Protein AF-A0ABD0RW55-F1 (afdb_monomer_lite)

Structure (mmCIF, N/CA/C/O backbone):
data_AF-A0ABD0RW55-F1
#
_entry.id   AF-A0ABD0RW55-F1
#
loop_
_atom_site.group_PDB
_atom_site.id
_atom_site.type_symbol
_atom_site.label_atom_id
_atom_site.label_alt_id
_atom_site.label_comp_id
_atom_site.label_asym_id
_atom_site.label_entity_id
_atom_site.label_seq_id
_atom_site.pdbx_PDB_ins_code
_atom_site.Cartn_x
_atom_site.Cartn_y
_atom_site.Cartn_z
_atom_site.occupancy
_atom_site.B_iso_or_equiv
_atom_site.auth_seq_id
_atom_site.auth_comp_id
_atom_site.auth_asym_id
_atom_site.auth_atom_id
_atom_site.pdbx_PDB_model_num
ATOM 1 N N . VAL A 1 1 ? -2.293 -3.596 2.162 1.00 84.50 1 VAL A N 1
ATOM 2 C CA . VAL A 1 1 ? -1.742 -2.503 2.997 1.00 84.50 1 VAL A CA 1
ATOM 3 C C . VAL A 1 1 ? -2.866 -1.953 3.853 1.00 84.50 1 VAL A C 1
ATOM 5 O O . VAL A 1 1 ? -3.998 -1.938 3.379 1.00 84.50 1 VAL A O 1
ATOM 8 N N . GLU A 1 2 ? -2.584 -1.570 5.097 1.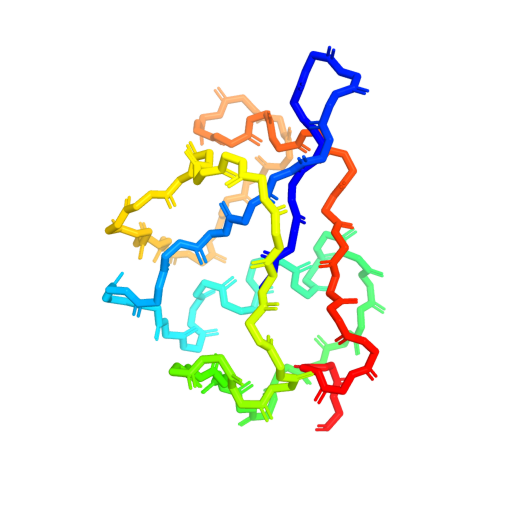00 86.38 2 GLU A N 1
ATOM 9 C CA . GLU A 1 2 ? -3.564 -0.913 5.970 1.00 86.38 2 GLU A CA 1
ATOM 10 C C . GLU A 1 2 ? -3.107 0.503 6.331 1.00 86.38 2 GLU A C 1
ATOM 12 O O . GLU A 1 2 ? -1.909 0.776 6.442 1.00 86.38 2 GLU A O 1
ATOM 17 N N . VAL A 1 3 ? -4.079 1.391 6.518 1.00 84.88 3 VAL A N 1
ATOM 18 C CA . VAL A 1 3 ? -3.902 2.816 6.806 1.00 84.88 3 VAL A CA 1
ATOM 19 C C . VAL A 1 3 ? -4.660 3.171 8.074 1.00 84.88 3 VAL A C 1
ATOM 21 O O . VAL A 1 3 ? -5.828 2.801 8.217 1.00 84.88 3 VAL A O 1
ATOM 24 N N . LEU A 1 4 ? -4.020 3.915 8.977 1.00 83.81 4 LEU A N 1
ATOM 25 C CA . LEU A 1 4 ? -4.682 4.480 10.145 1.00 83.81 4 LEU A CA 1
ATOM 26 C C . LEU A 1 4 ? -5.181 5.889 9.817 1.00 83.81 4 LEU A C 1
ATOM 28 O O . LEU A 1 4 ? -4.397 6.828 9.748 1.00 83.81 4 LEU A O 1
ATOM 32 N N . HIS A 1 5 ? -6.489 6.073 9.666 1.00 81.44 5 HIS A N 1
ATOM 33 C CA . HIS A 1 5 ? -7.081 7.391 9.436 1.00 81.44 5 HIS A CA 1
ATOM 34 C C . HIS A 1 5 ? -8.098 7.708 10.534 1.00 81.44 5 HIS A C 1
ATOM 36 O O . HIS A 1 5 ? -8.962 6.894 10.850 1.00 81.44 5 HIS A O 1
ATOM 42 N N . ASN A 1 6 ? -7.969 8.878 11.170 1.00 85.25 6 ASN A N 1
ATOM 43 C CA . ASN A 1 6 ? -8.815 9.307 12.296 1.00 85.25 6 ASN A CA 1
ATOM 44 C C . ASN A 1 6 ? -8.941 8.263 13.428 1.00 85.25 6 ASN A C 1
ATOM 46 O O . ASN A 1 6 ? -10.003 8.101 14.026 1.00 85.25 6 ASN A O 1
ATOM 50 N N . GLY A 1 7 ? -7.854 7.541 13.723 1.00 86.19 7 GLY A N 1
ATOM 51 C CA . GLY A 1 7 ? -7.824 6.512 14.770 1.00 86.19 7 GLY A CA 1
ATOM 52 C C . GLY A 1 7 ? -8.473 5.178 14.382 1.00 86.19 7 GLY A C 1
ATOM 53 O O . GLY A 1 7 ? -8.576 4.295 15.232 1.00 86.19 7 GLY A O 1
ATOM 54 N N . ILE A 1 8 ? -8.886 5.010 13.123 1.00 87.38 8 ILE A N 1
ATOM 55 C CA . ILE A 1 8 ? -9.520 3.795 12.606 1.00 87.38 8 ILE A CA 1
ATOM 56 C C . ILE A 1 8 ? -8.644 3.192 11.505 1.00 87.38 8 ILE A C 1
ATOM 58 O O . ILE A 1 8 ? -8.263 3.865 10.546 1.00 87.38 8 ILE A O 1
ATOM 62 N N . TRP A 1 9 ? -8.339 1.903 11.638 1.00 88.06 9 TRP A N 1
ATOM 63 C CA . TRP A 1 9 ? -7.655 1.147 10.595 1.00 88.06 9 TRP A CA 1
ATOM 64 C C . TRP A 1 9 ? -8.612 0.799 9.460 1.00 88.06 9 TRP A C 1
ATOM 66 O O . TRP A 1 9 ? -9.759 0.419 9.695 1.00 88.06 9 TRP A O 1
ATOM 76 N N . GLY A 1 10 ? -8.119 0.910 8.236 1.00 88.31 10 GLY A N 1
ATOM 77 C CA . GLY A 1 10 ? -8.827 0.471 7.043 1.00 88.31 10 GLY A CA 1
ATOM 78 C C . GLY A 1 10 ? -7.864 0.022 5.956 1.00 88.31 10 GLY A C 1
ATOM 79 O O . GLY A 1 10 ? -6.645 0.163 6.080 1.00 88.31 10 GLY A O 1
ATOM 80 N N . THR A 1 11 ? -8.423 -0.557 4.904 1.00 89.25 11 THR A N 1
ATOM 81 C CA . THR A 1 11 ? -7.683 -1.189 3.813 1.00 89.25 11 THR A CA 1
ATOM 82 C C . THR A 1 11 ? -7.440 -0.222 2.658 1.00 89.25 11 THR A C 1
ATOM 84 O O . THR A 1 11 ? -8.093 0.815 2.537 1.00 89.25 11 THR A O 1
ATOM 87 N N . VAL A 1 12 ? -6.509 -0.596 1.787 1.00 87.94 12 VAL A N 1
ATOM 88 C CA . VAL A 1 12 ? -6.275 0.032 0.480 1.00 87.94 12 VAL A CA 1
ATOM 89 C C . VAL A 1 12 ? -6.714 -0.960 -0.596 1.00 87.94 12 VAL A C 1
ATOM 91 O O . VAL A 1 12 ? -6.365 -2.140 -0.485 1.00 87.94 12 VAL A O 1
ATOM 94 N N . CYS A 1 13 ? -7.506 -0.512 -1.570 1.00 88.06 13 CYS A N 1
ATOM 95 C CA . CYS A 1 13 ? -7.867 -1.315 -2.741 1.00 88.06 13 CYS A CA 1
ATOM 96 C C . CYS A 1 13 ? -6.623 -1.586 -3.603 1.00 88.06 13 CYS A C 1
ATOM 98 O O . CYS A 1 13 ? -5.705 -0.771 -3.629 1.00 88.06 13 CYS A O 1
ATOM 100 N N . ASP A 1 14 ? -6.563 -2.736 -4.272 1.00 84.75 14 ASP A N 1
ATOM 101 C CA . ASP A 1 14 ? -5.427 -3.119 -5.115 1.00 84.75 14 ASP A CA 1
ATOM 102 C C . ASP A 1 14 ? -5.544 -2.641 -6.569 1.00 84.75 14 ASP A C 1
ATOM 104 O O . ASP A 1 14 ? -4.649 -2.920 -7.370 1.00 84.75 14 ASP A O 1
ATOM 108 N N . ASP A 1 15 ? -6.607 -1.911 -6.907 1.00 86.50 15 ASP A N 1
ATOM 109 C CA . ASP A 1 15 ? -6.753 -1.290 -8.218 1.00 86.50 15 ASP A CA 1
ATOM 110 C C . ASP A 1 15 ? -5.600 -0.297 -8.448 1.00 86.50 15 ASP A C 1
ATOM 112 O O . ASP A 1 15 ? -5.340 0.599 -7.646 1.00 86.50 15 ASP A O 1
ATOM 116 N N . TRP A 1 16 ? -4.856 -0.532 -9.534 1.00 86.81 16 TRP A N 1
ATOM 117 C CA . TRP A 1 16 ? -3.621 0.170 -9.923 1.00 86.81 16 TRP A CA 1
ATOM 118 C C . TRP A 1 16 ? -2.422 0.060 -8.977 1.00 86.81 16 TRP A C 1
ATOM 120 O O . TRP A 1 16 ? -1.378 0.618 -9.299 1.00 86.81 16 TRP A O 1
ATOM 130 N N . TRP A 1 17 ? -2.518 -0.742 -7.914 1.00 88.06 17 TRP A N 1
ATOM 131 C CA . TRP A 1 17 ? -1.430 -0.946 -6.963 1.00 88.06 17 TRP A CA 1
ATOM 132 C C . TRP A 1 17 ? -0.189 -1.575 -7.614 1.00 88.06 17 TRP A C 1
ATOM 134 O O . TRP A 1 17 ? -0.217 -2.731 -8.060 1.00 88.06 17 TRP A O 1
ATOM 144 N N . ASP A 1 18 ? 0.927 -0.846 -7.611 1.00 88.44 18 ASP A N 1
ATOM 145 C CA . ASP A 1 18 ? 2.167 -1.244 -8.269 1.00 88.44 18 ASP A CA 1
ATOM 146 C C . ASP A 1 18 ? 3.419 -1.189 -7.364 1.00 88.44 18 ASP A C 1
ATOM 148 O O . ASP A 1 18 ? 3.375 -1.023 -6.139 1.00 88.44 18 ASP A O 1
ATOM 152 N N . LEU A 1 19 ? 4.585 -1.432 -7.975 1.00 91.06 19 LEU A N 1
ATOM 153 C CA . LEU A 1 19 ? 5.877 -1.394 -7.282 1.00 91.06 19 LEU A CA 1
ATOM 154 C C . LEU A 1 19 ? 6.252 0.008 -6.795 1.00 91.06 19 LEU A C 1
ATOM 156 O O . LEU A 1 19 ? 6.972 0.121 -5.803 1.00 91.06 19 LEU A O 1
ATOM 160 N N . THR A 1 20 ? 5.800 1.049 -7.486 1.00 89.69 20 THR A N 1
ATOM 161 C CA . THR A 1 20 ? 6.023 2.448 -7.124 1.00 89.69 20 THR A CA 1
ATOM 162 C C . THR A 1 20 ? 5.281 2.761 -5.833 1.00 89.69 20 THR A C 1
ATOM 164 O O . THR A 1 20 ? 5.899 3.253 -4.888 1.00 89.69 20 THR A O 1
ATOM 167 N N . ASP A 1 21 ? 4.009 2.368 -5.741 1.00 87.00 21 ASP A N 1
ATOM 168 C CA . ASP A 1 21 ? 3.195 2.537 -4.532 1.00 87.00 21 ASP A CA 1
ATOM 169 C C . ASP A 1 21 ? 3.812 1.787 -3.352 1.00 87.00 21 ASP A C 1
ATOM 171 O O . ASP A 1 21 ? 4.077 2.352 -2.286 1.00 87.00 21 ASP A O 1
ATOM 175 N N . ALA A 1 22 ? 4.137 0.508 -3.562 1.00 87.12 22 ALA A N 1
ATOM 176 C CA . ALA A 1 22 ? 4.779 -0.314 -2.547 1.00 87.12 22 ALA A CA 1
ATOM 177 C C . ALA A 1 22 ? 6.126 0.278 -2.092 1.00 87.12 22 ALA A C 1
ATOM 179 O O . ALA A 1 22 ? 6.462 0.184 -0.909 1.00 87.12 22 ALA A O 1
ATOM 180 N N . ALA A 1 23 ? 6.892 0.905 -2.993 1.00 87.75 23 ALA A N 1
ATOM 181 C CA . ALA A 1 23 ? 8.169 1.545 -2.676 1.00 87.75 23 ALA A CA 1
ATOM 182 C C . ALA A 1 23 ? 8.011 2.798 -1.816 1.00 87.75 23 ALA A C 1
ATOM 184 O O . ALA A 1 23 ? 8.812 2.998 -0.899 1.00 87.75 23 ALA A O 1
ATOM 185 N N . VAL A 1 24 ? 6.978 3.606 -2.057 1.00 86.31 24 VAL A N 1
ATOM 186 C CA . VAL A 1 24 ? 6.651 4.757 -1.204 1.00 86.31 24 VAL A CA 1
ATOM 187 C C . VAL A 1 24 ? 6.324 4.285 0.205 1.00 86.31 24 VAL A C 1
ATOM 189 O O . VAL A 1 24 ? 6.983 4.705 1.156 1.00 86.31 24 VAL A O 1
ATOM 192 N N . VAL A 1 25 ? 5.411 3.320 0.336 1.00 84.38 25 VAL A N 1
ATOM 193 C CA . VAL A 1 25 ? 5.042 2.755 1.643 1.00 84.38 25 VAL A CA 1
ATOM 194 C C . VAL A 1 25 ? 6.248 2.125 2.337 1.00 84.38 25 VAL A C 1
ATOM 196 O O . VAL A 1 25 ? 6.454 2.296 3.540 1.00 84.38 25 VAL A O 1
ATOM 199 N N . CYS A 1 26 ? 7.092 1.414 1.589 1.00 85.75 26 CYS A N 1
ATOM 200 C CA . CYS A 1 26 ? 8.273 0.782 2.159 1.00 85.75 26 CYS A CA 1
ATOM 201 C C . CYS A 1 26 ? 9.316 1.790 2.643 1.00 85.75 26 CYS A C 1
ATOM 203 O O . CYS A 1 26 ? 9.968 1.558 3.665 1.00 85.75 26 CYS A O 1
ATOM 205 N N . ARG A 1 27 ? 9.459 2.918 1.939 1.00 85.19 27 ARG A N 1
ATOM 206 C CA . ARG A 1 27 ? 10.325 4.025 2.349 1.00 85.19 27 ARG A CA 1
ATOM 207 C C . ARG A 1 27 ? 9.846 4.642 3.659 1.00 85.19 27 ARG A C 1
ATOM 209 O O . ARG A 1 27 ? 10.678 4.888 4.527 1.00 85.19 27 ARG A O 1
ATOM 216 N N . GLU A 1 28 ? 8.542 4.847 3.821 1.00 80.88 28 GLU A N 1
ATOM 217 C CA . GLU A 1 28 ? 7.971 5.397 5.058 1.00 80.88 28 GLU A CA 1
ATOM 218 C C . GLU A 1 28 ? 8.171 4.473 6.265 1.00 80.88 28 GLU A C 1
ATOM 220 O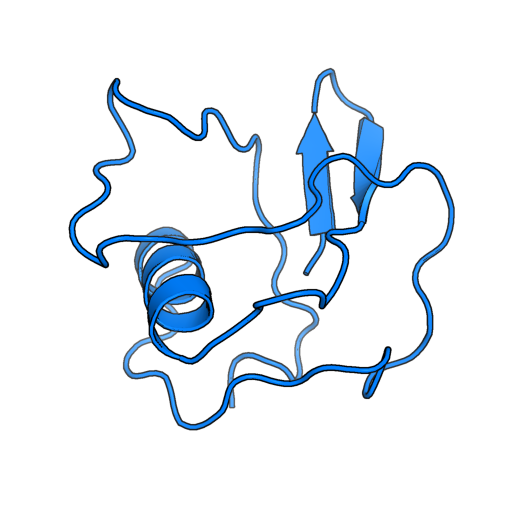 O . GLU A 1 28 ? 8.425 4.937 7.375 1.00 80.88 28 GLU A O 1
ATOM 225 N N . LEU A 1 29 ? 8.103 3.159 6.044 1.00 81.50 29 LEU A N 1
ATOM 226 C CA . LEU A 1 29 ? 8.237 2.152 7.100 1.00 81.50 29 LEU A CA 1
ATOM 227 C C . LEU A 1 29 ? 9.668 1.644 7.301 1.00 81.50 29 LEU A C 1
ATOM 229 O O . LEU A 1 29 ? 9.928 0.893 8.240 1.00 81.50 29 LEU A O 1
ATOM 233 N N . GLY A 1 30 ? 10.599 2.033 6.430 1.00 83.62 30 GLY A N 1
ATOM 234 C CA . GLY A 1 30 ? 11.998 1.622 6.499 1.00 83.62 30 GLY A CA 1
ATOM 235 C C . GLY A 1 30 ? 12.250 0.142 6.182 1.00 83.62 30 GLY A C 1
ATOM 236 O O . GLY A 1 30 ? 13.186 -0.429 6.739 1.00 83.62 30 GLY A O 1
ATOM 237 N N . CYS A 1 31 ? 11.466 -0.498 5.300 1.00 82.31 31 CYS A N 1
ATOM 238 C CA . CYS A 1 31 ? 11.687 -1.913 4.943 1.00 82.31 31 CYS A CA 1
ATOM 239 C C . CYS A 1 31 ? 12.790 -2.168 3.899 1.00 82.31 31 CYS A C 1
ATOM 241 O O . CYS A 1 31 ? 13.142 -3.321 3.653 1.00 82.31 31 CYS A O 1
ATOM 243 N N . GLY A 1 32 ? 13.392 -1.120 3.329 1.00 85.94 32 GLY A N 1
ATOM 244 C CA . GLY A 1 32 ? 14.489 -1.240 2.367 1.00 85.94 32 GLY A CA 1
ATOM 245 C C . GLY A 1 32 ? 14.012 -1.244 0.915 1.00 85.94 32 GLY A C 1
ATOM 246 O O . GLY A 1 32 ? 13.206 -0.406 0.524 1.00 85.94 32 GLY A O 1
ATOM 247 N N . SER A 1 33 ? 14.573 -2.127 0.085 1.00 86.31 33 SER A N 1
ATOM 248 C CA . SER A 1 33 ? 14.210 -2.230 -1.335 1.00 86.31 33 SER A CA 1
ATOM 249 C C . SER A 1 33 ? 12.997 -3.135 -1.522 1.00 86.31 33 SER A C 1
ATOM 251 O O . SER A 1 33 ? 12.997 -4.268 -1.047 1.00 86.31 33 SER A O 1
ATOM 253 N N . VAL A 1 34 ? 11.991 -2.652 -2.247 1.00 86.50 34 VAL A N 1
ATOM 254 C CA . VAL A 1 34 ? 10.816 -3.454 -2.603 1.00 86.50 34 VAL A CA 1
ATOM 255 C C . VAL A 1 34 ? 11.173 -4.454 -3.692 1.00 86.50 34 VAL A C 1
ATOM 257 O O . VAL A 1 34 ? 11.865 -4.119 -4.651 1.00 86.50 34 VAL A O 1
ATOM 260 N N . ILE A 1 35 ? 10.691 -5.684 -3.526 1.00 87.94 35 ILE A N 1
ATOM 261 C CA . ILE A 1 35 ? 10.920 -6.785 -4.465 1.00 87.94 35 ILE A CA 1
ATOM 262 C C . ILE A 1 35 ? 9.652 -7.039 -5.286 1.00 87.94 35 ILE A C 1
ATOM 264 O O . ILE A 1 35 ? 9.733 -7.229 -6.497 1.00 87.94 35 ILE A O 1
ATOM 268 N N . GLU A 1 36 ? 8.478 -6.997 -4.647 1.00 88.25 36 GLU A N 1
ATOM 269 C CA . GLU A 1 36 ? 7.191 -7.278 -5.285 1.00 88.25 36 GLU A CA 1
ATOM 270 C C . GLU A 1 36 ? 6.060 -6.422 -4.701 1.00 88.25 36 GLU A C 1
ATOM 272 O O . GLU A 1 36 ? 6.022 -6.148 -3.501 1.00 88.25 36 GLU A O 1
ATOM 277 N N . ALA A 1 37 ? 5.095 -6.064 -5.550 1.00 88.94 37 ALA A N 1
ATOM 278 C CA . ALA A 1 37 ? 3.816 -5.496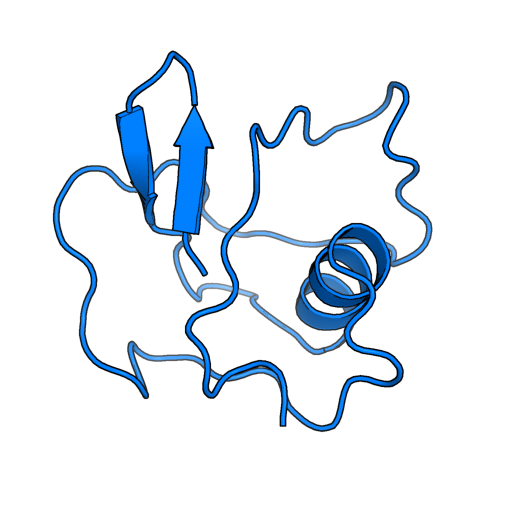 -5.146 1.00 88.94 37 ALA A CA 1
ATOM 279 C C . ALA A 1 37 ? 2.763 -6.610 -5.144 1.00 88.94 37 ALA A C 1
ATOM 281 O O . ALA A 1 37 ? 2.480 -7.222 -6.173 1.00 88.94 37 ALA A O 1
ATOM 282 N N . LYS A 1 38 ? 2.219 -6.921 -3.966 1.00 89.56 38 LYS A N 1
ATOM 283 C CA . LYS A 1 38 ? 1.206 -7.972 -3.802 1.00 89.56 38 LYS A CA 1
ATOM 284 C C . LYS A 1 38 ? -0.193 -7.374 -3.898 1.00 89.56 38 LYS A C 1
ATOM 286 O O . LYS A 1 38 ? -0.481 -6.407 -3.200 1.00 89.56 38 LYS A O 1
ATOM 291 N N . SER A 1 39 ? -1.050 -8.007 -4.688 1.00 89.38 39 SER A N 1
ATOM 292 C CA . SER A 1 39 ? -2.439 -7.610 -4.930 1.00 89.38 39 SER A CA 1
ATOM 293 C C . SER A 1 39 ? -3.422 -8.731 -4.562 1.00 89.38 39 SER A C 1
ATOM 295 O O . SER A 1 39 ? -3.037 -9.774 -4.025 1.00 89.38 39 SER A O 1
ATOM 297 N N . SER A 1 40 ? -4.708 -8.494 -4.799 1.00 88.88 40 SER A N 1
ATOM 298 C CA . SER A 1 40 ? -5.822 -9.440 -4.703 1.00 88.88 40 SER A CA 1
ATOM 299 C C . SER A 1 40 ? -5.893 -10.157 -3.362 1.00 88.88 40 SER A C 1
ATOM 301 O O . SER A 1 40 ? -6.072 -11.374 -3.288 1.00 88.88 40 SER A O 1
ATOM 303 N N . ALA A 1 41 ? -5.707 -9.381 -2.289 1.00 86.62 41 ALA A N 1
ATOM 304 C CA . ALA A 1 41 ? -5.733 -9.868 -0.917 1.00 86.6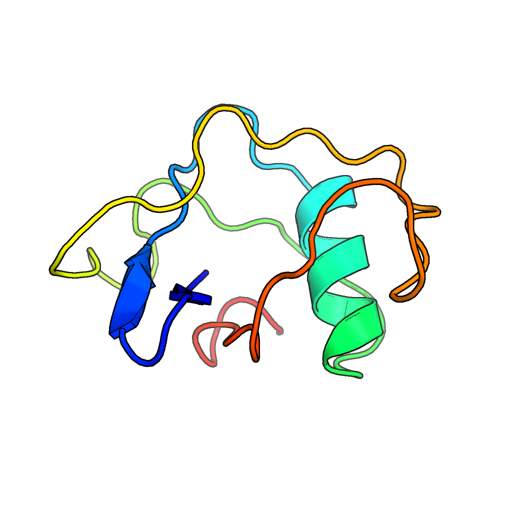2 41 ALA A CA 1
ATOM 305 C C . ALA A 1 41 ? -4.832 -11.101 -0.694 1.00 86.62 41 ALA A C 1
ATOM 307 O O . ALA A 1 41 ? -5.195 -12.014 0.047 1.00 86.62 41 ALA A O 1
ATOM 308 N N . TYR A 1 42 ? -3.645 -11.134 -1.317 1.00 87.12 42 TYR A N 1
ATOM 309 C CA . TYR A 1 42 ? -2.711 -12.270 -1.259 1.00 87.12 42 TYR A CA 1
ATOM 310 C C . TYR A 1 42 ? -2.401 -12.754 0.176 1.00 87.12 42 TYR A C 1
ATOM 312 O O . TYR A 1 42 ? -2.187 -13.943 0.398 1.00 87.12 42 TYR A O 1
ATOM 320 N N . PHE A 1 43 ? -2.419 -11.853 1.166 1.00 85.38 43 PHE A N 1
ATOM 321 C CA . PHE A 1 43 ? -2.187 -12.167 2.587 1.00 85.38 43 PHE A CA 1
ATOM 322 C C . PHE A 1 43 ? -3.457 -12.357 3.420 1.00 85.38 43 PHE A C 1
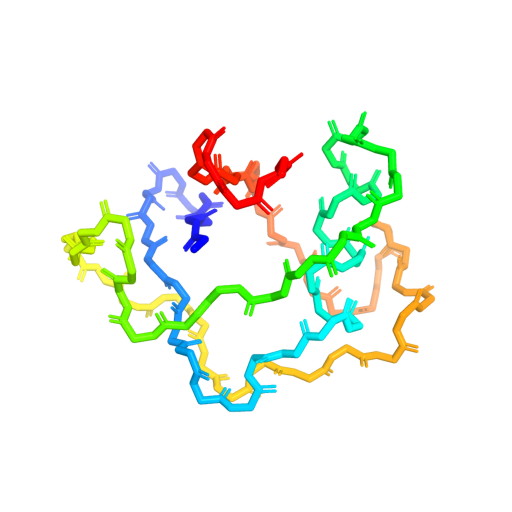ATOM 324 O O . PHE A 1 43 ? -3.390 -12.441 4.644 1.00 85.38 43 PHE A O 1
ATOM 331 N N . GLY A 1 44 ? -4.605 -12.443 2.759 1.00 88.00 44 GLY A N 1
ATOM 332 C CA . GLY A 1 44 ? -5.920 -12.420 3.374 1.00 88.00 44 GLY A CA 1
ATOM 333 C C . GLY A 1 44 ? -6.608 -11.077 3.163 1.00 88.00 44 GLY A C 1
ATOM 334 O O . GLY A 1 44 ? -5.973 -10.022 3.111 1.00 88.00 44 GLY A O 1
ATOM 335 N N . GLN A 1 45 ? -7.930 -11.140 3.025 1.00 87.81 45 GLN A N 1
ATOM 336 C CA . GLN A 1 45 ? -8.761 -9.957 2.862 1.00 87.81 45 GLN A CA 1
ATOM 337 C C . GLN A 1 45 ? -8.841 -9.212 4.192 1.00 87.81 45 GLN A C 1
ATOM 339 O O . GLN A 1 45 ? -9.186 -9.801 5.220 1.00 87.81 45 GLN A O 1
ATOM 344 N N . GLY A 1 46 ? -8.513 -7.922 4.163 1.00 85.00 46 GLY A N 1
ATOM 345 C CA . GLY A 1 46 ? -8.701 -7.054 5.318 1.00 85.00 46 GLY A CA 1
ATOM 346 C C . GLY A 1 46 ? -10.188 -6.858 5.622 1.00 85.00 46 GLY A C 1
ATOM 347 O O . GLY A 1 46 ? -11.062 -7.170 4.814 1.00 85.00 46 GLY A O 1
ATOM 348 N N . SER A 1 47 ? -10.492 -6.348 6.809 1.00 84.81 47 SER A N 1
ATOM 349 C CA . SER A 1 47 ? -11.871 -6.081 7.230 1.00 84.81 47 SER A CA 1
ATOM 350 C C . SER A 1 47 ? -12.038 -4.613 7.595 1.00 84.81 47 SER A C 1
ATOM 352 O O . SER A 1 47 ? -11.083 -3.978 8.034 1.00 84.81 47 SER A O 1
ATOM 354 N N . GLY A 1 48 ? -13.251 -4.086 7.445 1.00 85.44 48 GLY A N 1
ATOM 355 C CA . GLY A 1 48 ? -13.545 -2.682 7.717 1.00 85.44 48 GLY A CA 1
ATOM 356 C C . GLY A 1 48 ? -13.622 -1.841 6.445 1.00 85.44 48 GLY A C 1
ATOM 357 O O . GLY A 1 48 ? -14.004 -2.335 5.387 1.00 85.44 48 GLY A O 1
ATOM 358 N N . GLN A 1 49 ? -13.344 -0.548 6.584 1.00 89.88 49 GLN A N 1
ATOM 359 C CA . GLN A 1 49 ? -13.492 0.434 5.514 1.00 89.88 49 GLN A CA 1
ATOM 360 C C . GLN A 1 49 ? -12.282 0.430 4.574 1.00 89.88 49 GLN A C 1
ATOM 362 O O . GLN A 1 49 ? -11.145 0.298 5.020 1.00 89.88 49 GLN A O 1
ATOM 367 N N . ILE A 1 50 ? -12.535 0.653 3.286 1.00 89.38 50 ILE A N 1
ATOM 368 C CA . ILE A 1 50 ? -11.502 1.011 2.313 1.00 89.38 50 ILE A CA 1
ATOM 369 C C . ILE A 1 50 ? -11.250 2.517 2.445 1.00 89.38 50 ILE A C 1
ATOM 371 O O . ILE A 1 50 ? -12.167 3.316 2.243 1.00 89.38 50 ILE A O 1
ATOM 375 N N . TRP A 1 51 ? -10.037 2.906 2.844 1.00 89.56 51 TRP A N 1
ATOM 376 C CA . TRP A 1 51 ? -9.654 4.317 2.977 1.00 89.56 51 TRP A CA 1
ATOM 377 C C . TRP A 1 51 ? -9.174 4.922 1.665 1.00 89.56 51 TRP A C 1
ATOM 379 O O . TRP A 1 51 ? -9.367 6.116 1.447 1.00 89.56 51 TRP A O 1
ATOM 389 N N . LEU A 1 52 ? -8.537 4.109 0.826 1.00 85.75 52 LEU A N 1
ATOM 390 C CA . LEU A 1 52 ? -7.908 4.529 -0.418 1.00 85.75 52 LEU A CA 1
ATOM 391 C C . LEU A 1 52 ? -8.218 3.520 -1.522 1.00 85.75 52 LEU A C 1
ATOM 393 O O . LEU A 1 52 ? -8.258 2.314 -1.266 1.00 85.75 52 LEU A O 1
ATOM 397 N N . ASP A 1 53 ? -8.404 4.041 -2.726 1.00 86.56 53 ASP A N 1
ATOM 398 C CA . ASP A 1 53 ? -8.721 3.316 -3.953 1.00 86.56 53 ASP A CA 1
ATOM 399 C C . ASP A 1 53 ? -7.988 3.985 -5.124 1.00 86.56 53 ASP A C 1
ATOM 401 O O . ASP A 1 53 ? -7.655 5.170 -5.010 1.00 86.56 53 ASP A O 1
ATOM 405 N N . ASP A 1 54 ? -7.715 3.236 -6.195 1.00 83.75 54 ASP A N 1
ATOM 406 C CA . ASP A 1 54 ? -6.944 3.685 -7.367 1.00 83.75 54 ASP A CA 1
ATOM 407 C C . ASP A 1 54 ? -5.638 4.425 -6.991 1.00 83.75 54 ASP A C 1
ATOM 409 O O . ASP A 1 54 ? -5.348 5.524 -7.476 1.00 83.75 54 ASP A O 1
ATOM 413 N N . VAL A 1 55 ? -4.858 3.863 -6.060 1.00 83.62 55 VAL A N 1
ATOM 414 C CA . VAL A 1 55 ? -3.626 4.509 -5.580 1.00 83.62 55 VAL A CA 1
ATOM 415 C C . VAL A 1 55 ? -2.586 4.511 -6.694 1.00 83.62 55 VAL A C 1
ATOM 417 O O . VAL A 1 55 ? -2.304 3.472 -7.277 1.00 83.62 55 VAL A O 1
ATOM 420 N N . GLN A 1 56 ? -2.032 5.691 -6.984 1.00 84.19 56 GLN A N 1
ATOM 421 C CA . GLN A 1 56 ? -0.977 5.868 -7.978 1.00 84.19 56 GLN A CA 1
ATOM 422 C C . GLN A 1 56 ? 0.039 6.897 -7.490 1.00 84.19 56 GLN A C 1
ATOM 424 O O . GLN A 1 56 ? -0.185 8.110 -7.545 1.00 84.19 56 GLN A O 1
ATOM 429 N N . CYS A 1 57 ? 1.168 6.398 -7.018 1.00 83.94 57 CYS A N 1
ATOM 430 C CA . CYS A 1 57 ? 2.301 7.183 -6.588 1.00 83.94 57 CYS A CA 1
ATOM 431 C C . CYS A 1 57 ? 3.245 7.511 -7.754 1.00 83.94 57 CYS A C 1
ATOM 433 O O . CYS A 1 57 ? 3.466 6.727 -8.674 1.00 83.94 57 CYS A O 1
ATOM 435 N N . TYR A 1 58 ? 3.885 8.673 -7.672 1.00 83.69 58 TYR A N 1
ATOM 436 C CA . TYR A 1 58 ? 5.013 9.087 -8.501 1.00 83.69 58 TYR A CA 1
ATOM 437 C C . TYR A 1 58 ? 6.349 8.529 -7.991 1.00 83.69 58 TYR A C 1
ATOM 439 O O . TYR A 1 58 ? 7.338 8.513 -8.728 1.00 83.69 58 TYR A O 1
ATOM 447 N N . GLY A 1 59 ?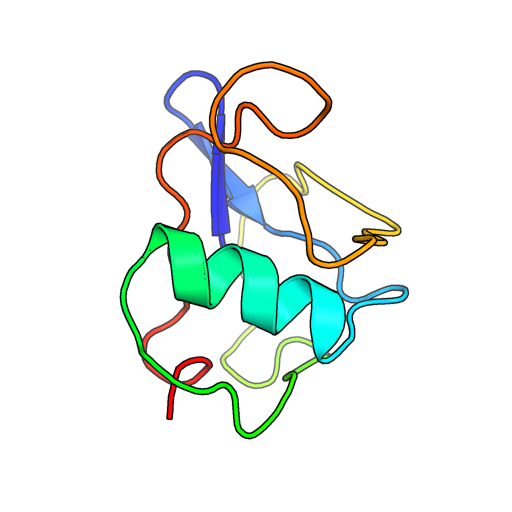 6.406 8.085 -6.734 1.00 82.88 59 GLY A N 1
ATOM 448 C CA . GLY A 1 59 ? 7.579 7.473 -6.116 1.00 82.88 59 GLY A CA 1
ATOM 449 C C . GLY A 1 59 ? 8.477 8.450 -5.357 1.00 82.88 59 GLY A C 1
ATOM 450 O O . GLY A 1 59 ? 9.429 8.017 -4.708 1.00 82.88 59 GLY A O 1
ATOM 451 N N . ASN A 1 60 ? 8.205 9.754 -5.389 1.00 82.00 60 ASN A N 1
ATOM 452 C CA . ASN A 1 60 ? 8.975 10.803 -4.708 1.00 82.00 60 ASN A CA 1
ATOM 453 C C . ASN A 1 60 ? 8.182 11.538 -3.615 1.00 82.00 60 ASN A C 1
ATOM 455 O O . ASN A 1 60 ? 8.635 12.571 -3.128 1.00 82.00 60 ASN A O 1
ATOM 459 N N . GLU A 1 61 ? 7.038 10.987 -3.223 1.00 78.62 61 GLU A N 1
ATOM 460 C CA . GLU A 1 61 ? 6.175 11.488 -2.164 1.00 78.62 61 GLU A CA 1
ATOM 461 C C . GLU A 1 61 ? 6.978 11.674 -0.879 1.00 78.62 61 GLU A C 1
ATOM 463 O O . GLU A 1 61 ? 7.625 10.746 -0.372 1.00 78.62 61 GLU A O 1
ATOM 468 N N . SER A 1 62 ? 6.955 12.902 -0.375 1.00 67.00 62 SER A N 1
ATOM 469 C CA . SER A 1 62 ? 7.461 13.245 0.942 1.00 67.00 62 SER A CA 1
ATOM 470 C C . SER A 1 62 ? 6.338 13.143 1.960 1.00 67.00 62 SER A C 1
ATOM 472 O O . SER A 1 62 ? 5.215 13.563 1.705 1.00 67.00 62 SER A O 1
ATOM 474 N N . THR A 1 63 ? 6.679 12.669 3.154 1.00 60.50 63 THR A N 1
ATOM 475 C CA . THR A 1 63 ? 5.771 12.604 4.308 1.00 60.50 63 THR A CA 1
ATOM 476 C C . THR A 1 63 ? 5.201 13.967 4.720 1.00 60.50 63 THR A C 1
ATOM 478 O O . THR A 1 63 ? 4.171 14.016 5.388 1.00 60.50 63 THR A O 1
ATOM 481 N N . ASP A 1 64 ? 5.830 15.069 4.298 1.00 50.94 64 ASP A N 1
ATOM 482 C CA . ASP A 1 64 ? 5.304 16.426 4.429 1.00 50.94 64 ASP A CA 1
ATOM 483 C C . ASP A 1 64 ? 4.704 16.907 3.095 1.00 50.94 64 ASP A C 1
ATOM 485 O O . ASP A 1 64 ? 5.416 17.355 2.196 1.00 50.94 64 ASP A O 1
ATOM 489 N N . GLY A 1 65 ? 3.373 16.874 3.003 1.00 51.25 65 GLY A N 1
ATOM 490 C CA . GLY A 1 65 ? 2.628 18.031 2.499 1.00 51.25 65 GLY A CA 1
ATOM 491 C C . GLY A 1 65 ? 1.941 17.975 1.135 1.00 51.25 65 GLY A C 1
ATOM 492 O O . GLY A 1 65 ? 1.167 18.891 0.887 1.00 51.25 65 GLY A O 1
ATOM 493 N N . ASP A 1 66 ? 2.113 16.956 0.294 1.00 44.56 66 ASP A N 1
ATOM 494 C CA . ASP A 1 66 ? 1.340 16.854 -0.956 1.00 44.56 66 ASP A CA 1
ATOM 495 C C . ASP A 1 66 ? 0.907 15.408 -1.198 1.00 44.56 66 ASP A C 1
ATOM 497 O O . ASP A 1 66 ? 1.681 14.570 -1.647 1.00 44.56 66 ASP A O 1
ATOM 501 N N . HIS A 1 67 ? -0.370 15.160 -0.883 1.00 45.75 67 HIS A N 1
ATOM 502 C CA . HIS A 1 67 ? -1.045 13.861 -0.856 1.00 45.75 67 HIS A CA 1
ATOM 503 C C . HIS A 1 67 ? -0.488 12.915 0.219 1.00 45.75 67 HIS A C 1
ATOM 505 O O . HIS A 1 67 ? 0.704 12.861 0.467 1.00 45.75 67 HIS A O 1
ATOM 511 N N . MET A 1 68 ? -1.377 12.162 0.878 1.00 49.97 68 MET A N 1
ATOM 512 C CA . MET A 1 68 ? -1.009 11.094 1.816 1.00 49.97 68 MET A CA 1
ATOM 513 C C . MET A 1 68 ? -0.552 11.570 3.215 1.00 49.97 68 MET A C 1
ATOM 515 O O . MET A 1 68 ? 0.501 11.192 3.712 1.00 49.97 68 MET A O 1
ATOM 519 N N . THR A 1 69 ? -1.418 12.273 3.968 1.00 44.28 69 THR A N 1
ATOM 520 C CA . THR A 1 69 ? -1.417 12.079 5.438 1.00 44.28 69 THR A CA 1
ATOM 521 C C . THR A 1 69 ? -2.015 10.705 5.732 1.00 44.28 69 THR A C 1
ATOM 523 O O . THR A 1 69 ? -3.152 10.562 6.188 1.00 44.28 69 THR A O 1
ATOM 526 N N . VAL A 1 70 ? -1.259 9.669 5.392 1.00 46.94 70 VAL A N 1
ATOM 527 C CA . VAL A 1 70 ? -1.536 8.302 5.795 1.00 46.94 70 VAL A CA 1
ATOM 528 C C . VAL A 1 70 ? -1.072 8.239 7.236 1.00 46.94 70 VAL A C 1
ATOM 530 O O . VAL A 1 70 ? 0.124 8.202 7.518 1.00 46.94 70 VAL A O 1
ATOM 533 N N . GLY A 1 71 ? -1.998 8.315 8.193 1.00 51.44 71 GLY A N 1
ATOM 534 C CA . GLY A 1 71 ? -1.621 7.932 9.546 1.00 51.44 71 GLY A CA 1
ATOM 535 C C . GLY A 1 71 ? -1.046 6.518 9.497 1.00 51.44 71 GLY A C 1
ATOM 536 O O . GLY A 1 71 ? -1.404 5.741 8.613 1.00 51.44 71 GLY A O 1
ATOM 537 N N . THR A 1 72 ? -0.105 6.246 10.403 1.00 55.50 72 THR A N 1
ATOM 538 C CA . THR A 1 72 ? 0.716 5.029 10.506 1.00 55.50 72 THR A CA 1
ATOM 539 C C . THR A 1 72 ? 0.325 3.941 9.503 1.00 55.50 72 THR A C 1
ATOM 541 O O . THR A 1 72 ? -0.646 3.224 9.726 1.00 55.50 72 THR A O 1
ATOM 544 N N . MET A 1 73 ? 1.048 3.824 8.387 1.00 63.03 73 MET A N 1
ATOM 545 C CA . MET A 1 73 ? 0.825 2.717 7.460 1.00 63.03 73 MET A CA 1
ATOM 546 C C . MET A 1 73 ? 1.283 1.417 8.112 1.00 63.03 73 MET A C 1
ATOM 548 O O . MET A 1 73 ? 2.285 1.373 8.826 1.00 63.03 73 MET A O 1
ATOM 552 N N . LYS A 1 74 ? 0.563 0.330 7.856 1.00 67.25 74 LYS A N 1
ATOM 553 C CA . LYS A 1 74 ? 1.032 -1.009 8.187 1.00 67.25 74 LYS A CA 1
ATOM 554 C C . LYS A 1 74 ? 1.141 -1.810 6.902 1.00 67.25 74 LYS A C 1
ATOM 556 O O . LYS A 1 74 ? 0.146 -2.123 6.243 1.00 67.25 74 LYS A O 1
ATOM 561 N N . MET A 1 75 ? 2.374 -2.174 6.564 1.00 62.91 75 MET A N 1
ATOM 562 C CA . MET A 1 75 ? 2.605 -3.293 5.661 1.00 62.91 75 MET A CA 1
ATOM 563 C C . MET A 1 75 ? 2.187 -4.555 6.406 1.00 62.91 75 MET A C 1
ATOM 565 O O . MET A 1 75 ? 2.622 -4.800 7.532 1.00 62.91 75 MET A O 1
ATOM 569 N N . LEU A 1 76 ? 1.316 -5.351 5.791 1.00 61.22 76 LEU A N 1
ATOM 570 C CA . LEU A 1 76 ? 1.105 -6.719 6.250 1.00 61.22 76 LEU A CA 1
ATOM 571 C C . LEU A 1 76 ? 2.480 -7.400 6.166 1.00 61.22 76 LEU A C 1
ATOM 573 O O . LEU A 1 76 ? 3.172 -7.196 5.170 1.00 61.22 76 LEU A O 1
ATOM 577 N N . GLU A 1 77 ? 2.903 -8.115 7.217 1.00 47.25 77 GLU A N 1
ATOM 578 C CA . GLU A 1 77 ? 4.303 -8.540 7.482 1.00 47.25 77 GLU A CA 1
ATOM 579 C C . GLU A 1 77 ? 5.001 -9.301 6.339 1.00 47.25 77 GLU A C 1
ATOM 581 O O . GLU A 1 77 ? 6.198 -9.568 6.374 1.00 47.25 77 GLU A O 1
ATOM 586 N N . SER A 1 78 ? 4.258 -9.636 5.302 1.00 43.56 78 SER A N 1
ATOM 587 C CA . SER A 1 78 ? 4.649 -10.438 4.165 1.00 43.56 78 SER A CA 1
ATOM 588 C C . SER A 1 78 ? 4.642 -9.676 2.826 1.00 43.56 78 SER A C 1
ATOM 590 O O . SER A 1 78 ? 5.124 -10.217 1.841 1.00 43.56 78 SER A O 1
ATOM 592 N N . SER A 1 79 ? 4.180 -8.417 2.771 1.00 43.84 79 SER A N 1
ATOM 593 C CA . SER A 1 79 ? 4.352 -7.501 1.618 1.00 43.84 79 SER A CA 1
ATOM 594 C C . SER A 1 79 ? 5.748 -6.861 1.555 1.00 43.84 79 SER A C 1
ATOM 596 O O . SER A 1 79 ? 6.078 -6.213 0.568 1.00 43.84 79 SER A O 1
ATOM 598 N N . ALA A 1 80 ? 6.541 -6.984 2.625 1.00 44.97 80 ALA A N 1
ATOM 599 C CA . ALA A 1 80 ? 7.832 -6.315 2.801 1.00 44.97 80 ALA A CA 1
ATOM 600 C C . ALA A 1 80 ? 9.046 -7.244 2.590 1.00 44.97 80 ALA A C 1
ATOM 602 O O . ALA A 1 80 ? 10.160 -6.881 2.970 1.00 44.97 80 ALA A O 1
ATOM 603 N N . LYS A 1 81 ? 8.847 -8.451 2.041 1.00 43.00 81 LYS A N 1
ATOM 604 C CA . LYS A 1 81 ? 9.911 -9.444 1.878 1.00 43.00 81 LYS A CA 1
ATOM 605 C C . LYS A 1 81 ? 9.772 -10.287 0.622 1.00 43.00 81 LYS A C 1
ATOM 607 O O . LYS A 1 81 ? 8.619 -10.583 0.244 1.00 43.00 81 LYS A O 1
#

pLDDT: mean 77.77, std 15.32, range [43.0, 91.06]

Foldseek 3Di:
DWFQDPNDIDAAACACFFLLNLLLLCVVVVLPHFDTGDHDCPVHDDDDDHPYYNDDDPNPDDCPDDDDPRHDDDDPPPRSD

Organism: Cirrhinus mrigala (NCBI:txid683832)

InterPro domains:
  IPR001190 SRCR domain [PF00530] (1-63)
  IPR001190 SRCR domain [PR00258] (7-18)
  IPR001190 SRCR domain [PR00258] (22-32)
  IPR001190 SRCR domain [PR00258] (53-67)
  IPR001190 SRCR domain [PS50287] (1-63)
  IPR001190 SRCR domain [SM00202] (1-78)
  IPR036772 SRCR-like domain superfamily [G3DSA:3.10.250.10] (1-75)
  IPR036772 SRCR-like domain superfamily [SSF56487] (1-67)

Radius of gyration: 11.66 Å; chains: 1; bounding box: 28×30×25 Å

Secondary structure (DSSP, 8-state):
-EEEETTEEEEE--TT--HHHHHHHHHHHT--S------TTTT----S-EEE-S----S---TTTSS---EEEE--TTTT-

Sequence (81 aa):
VEVLHNGIWGTVCDDWWDLTDAAVVCRELGCGSVIEAKSSAYFGQGSGQIWLDDVQCYGNESTDGDHMTVGTMKMLESSAK